Protein AF-A0A6B3ET83-F1 (afdb_monomer)

Structure (mmCIF, N/CA/C/O backbone):
data_AF-A0A6B3ET83-F1
#
_entry.id   AF-A0A6B3ET83-F1
#
loop_
_atom_site.group_PDB
_atom_site.id
_atom_site.type_symbol
_atom_site.label_atom_id
_atom_site.label_alt_id
_atom_site.label_comp_id
_atom_site.label_asym_id
_atom_site.label_entity_id
_atom_site.label_seq_id
_atom_site.pdbx_PDB_ins_code
_atom_site.Cartn_x
_atom_site.Cartn_y
_atom_site.Cartn_z
_atom_site.occupancy
_atom_site.B_iso_or_equiv
_atom_site.auth_seq_id
_atom_site.auth_comp_id
_atom_site.auth_asym_id
_atom_site.auth_atom_id
_atom_site.pdbx_PDB_model_num
ATOM 1 N N . GLY A 1 1 ? -5.467 -4.049 14.410 1.00 73.31 1 GLY A N 1
ATOM 2 C CA . GLY A 1 1 ? -6.545 -3.053 14.457 1.00 73.31 1 GLY A CA 1
ATOM 3 C C . GLY A 1 1 ? -7.529 -3.523 15.484 1.00 73.31 1 GLY A C 1
ATOM 4 O O . GLY A 1 1 ? -7.095 -3.771 16.587 1.00 73.31 1 GLY A O 1
ATOM 5 N N . VAL A 1 2 ? -8.753 -3.861 15.091 1.00 81.19 2 VAL A N 1
ATOM 6 C CA . VAL A 1 2 ? -9.877 -4.158 16.006 1.00 81.19 2 VAL A CA 1
ATOM 7 C C . VAL A 1 2 ? -9.558 -5.012 17.247 1.00 81.19 2 VAL A C 1
ATOM 9 O O . VAL A 1 2 ? -10.022 -4.702 18.339 1.00 81.19 2 VAL A O 1
ATOM 12 N N . LEU A 1 3 ? -8.796 -6.105 17.109 1.00 77.94 3 LEU A N 1
ATOM 13 C CA . LEU A 1 3 ? -8.418 -6.933 18.265 1.00 77.94 3 LEU A CA 1
ATOM 14 C C . LEU A 1 3 ? -7.468 -6.208 19.230 1.00 77.94 3 LEU A C 1
ATOM 16 O O . LEU A 1 3 ? -7.604 -6.358 20.435 1.00 77.94 3 LEU A O 1
ATOM 20 N N . ASP A 1 4 ? -6.534 -5.426 18.702 1.00 78.75 4 ASP A N 1
ATOM 21 C CA . ASP A 1 4 ? -5.622 -4.585 19.480 1.00 78.75 4 ASP A CA 1
ATOM 22 C C . ASP A 1 4 ? -6.392 -3.490 20.226 1.00 78.75 4 ASP A C 1
ATOM 24 O O . ASP A 1 4 ? -6.250 -3.362 21.436 1.00 78.75 4 ASP A O 1
ATOM 28 N N . ASP A 1 5 ? -7.316 -2.814 19.538 1.00 78.44 5 ASP A N 1
ATOM 29 C CA . ASP A 1 5 ? -8.130 -1.734 20.117 1.00 78.44 5 ASP A CA 1
ATOM 30 C C . ASP A 1 5 ? -9.028 -2.226 21.266 1.00 78.44 5 ASP A C 1
ATOM 32 O O . ASP A 1 5 ? -9.391 -1.466 22.160 1.00 78.44 5 ASP A O 1
ATOM 36 N N . LYS A 1 6 ? -9.405 -3.512 21.249 1.00 80.69 6 LYS A N 1
ATOM 37 C CA . LYS A 1 6 ? -10.262 -4.124 22.272 1.00 80.69 6 LYS A CA 1
ATOM 38 C C . LYS A 1 6 ? -9.487 -4.737 23.440 1.00 80.69 6 LYS A C 1
ATOM 40 O O . LYS A 1 6 ? -10.036 -4.819 24.537 1.00 80.69 6 LYS A O 1
ATOM 45 N N . TYR A 1 7 ? -8.282 -5.249 23.193 1.00 79.69 7 TYR A N 1
ATOM 46 C CA . TYR A 1 7 ? -7.557 -6.092 24.148 1.00 79.69 7 TYR A CA 1
ATOM 47 C C . TYR A 1 7 ? -6.182 -5.546 24.558 1.00 79.69 7 TYR A C 1
ATOM 49 O O . TYR A 1 7 ? -5.501 -6.250 25.295 1.00 79.69 7 TYR A O 1
ATOM 57 N N . GLU A 1 8 ? -5.791 -4.344 24.109 1.00 78.94 8 GLU A N 1
ATOM 58 C CA . GLU A 1 8 ? -4.488 -3.705 24.382 1.00 78.94 8 GLU A CA 1
ATOM 59 C C . GLU A 1 8 ? -3.331 -4.707 24.271 1.00 78.94 8 GLU A C 1
ATOM 61 O O . GLU A 1 8 ? -2.702 -5.111 25.250 1.00 78.94 8 GLU A O 1
ATOM 66 N N . ILE A 1 9 ? -3.103 -5.186 23.049 1.00 84.75 9 ILE A N 1
ATOM 67 C CA . ILE A 1 9 ? -2.204 -6.308 22.801 1.00 84.75 9 ILE A CA 1
ATOM 68 C C . ILE A 1 9 ? -0.746 -5.844 22.914 1.00 84.75 9 ILE A C 1
ATOM 70 O O . ILE A 1 9 ? -0.363 -4.788 22.410 1.00 84.75 9 ILE A O 1
ATOM 74 N N . ASP A 1 10 ? 0.107 -6.683 23.509 1.00 87.56 10 ASP A N 1
ATOM 75 C CA . ASP A 1 10 ? 1.545 -6.425 23.591 1.00 87.56 10 ASP A CA 1
ATOM 76 C C . ASP A 1 10 ? 2.165 -6.114 22.219 1.00 87.56 10 ASP A C 1
ATOM 78 O O . ASP A 1 10 ? 1.911 -6.789 21.214 1.00 87.56 10 ASP A O 1
ATOM 82 N N . ALA A 1 11 ? 3.076 -5.137 22.191 1.00 83.00 11 ALA A N 1
ATOM 83 C CA . ALA A 1 11 ? 3.691 -4.638 20.960 1.00 83.00 11 ALA A CA 1
ATOM 84 C C . ALA A 1 11 ? 4.356 -5.742 20.112 1.00 83.00 11 ALA A C 1
ATOM 86 O O . ALA A 1 11 ? 4.286 -5.714 18.882 1.00 83.00 11 ALA A O 1
ATOM 87 N N . LEU A 1 12 ? 4.962 -6.748 20.756 1.00 87.38 12 LEU A N 1
ATOM 88 C CA . LEU A 1 12 ? 5.572 -7.891 20.067 1.00 87.38 12 LEU A CA 1
ATOM 89 C C . LEU A 1 12 ? 4.530 -8.787 19.384 1.00 87.38 12 LEU A C 1
ATOM 91 O O . LEU A 1 12 ? 4.769 -9.280 18.281 1.00 87.38 12 LEU A O 1
ATOM 95 N N . VAL A 1 13 ? 3.363 -8.971 20.002 1.00 88.62 13 VAL A N 1
ATOM 96 C CA . VAL A 1 13 ? 2.264 -9.767 19.438 1.00 88.62 13 VAL A CA 1
ATOM 97 C C . VAL A 1 13 ? 1.605 -9.009 18.282 1.00 88.62 13 VAL A C 1
ATOM 99 O O . VAL A 1 13 ? 1.341 -9.602 17.234 1.00 88.62 13 VAL A O 1
ATOM 102 N N . LYS A 1 14 ? 1.433 -7.686 18.412 1.00 88.06 14 LYS A N 1
ATOM 103 C CA . LYS A 1 14 ? 0.968 -6.810 17.325 1.00 88.06 14 LYS A CA 1
ATOM 104 C C . LYS A 1 14 ? 1.895 -6.887 16.110 1.00 88.06 14 LYS A C 1
ATOM 106 O O . LYS A 1 14 ? 1.424 -7.099 14.991 1.00 88.06 14 LYS A O 1
ATOM 111 N N . LEU A 1 15 ? 3.206 -6.789 16.332 1.00 90.50 15 LEU A N 1
ATOM 112 C CA . LEU A 1 15 ? 4.209 -6.896 15.273 1.00 90.50 15 LEU A CA 1
ATOM 113 C C . LEU A 1 15 ? 4.223 -8.294 14.632 1.00 90.50 15 LEU A C 1
ATOM 115 O O . LEU A 1 15 ? 4.293 -8.404 13.410 1.00 90.50 15 LEU A O 1
ATOM 119 N N . GLY A 1 16 ? 4.071 -9.358 15.427 1.00 92.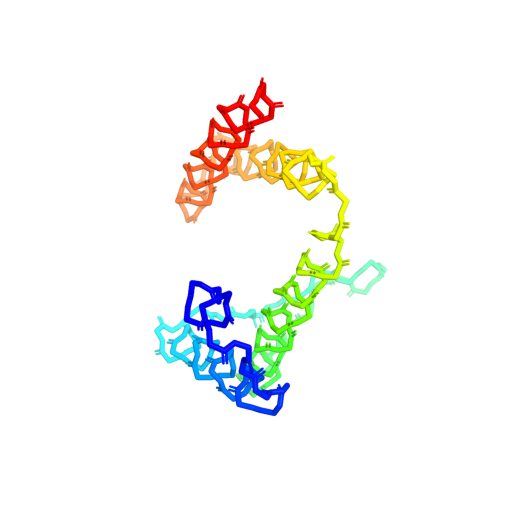94 16 GLY A N 1
ATOM 120 C CA . GLY A 1 16 ? 3.918 -10.727 14.925 1.00 92.94 16 GLY A CA 1
ATOM 121 C C . GLY A 1 16 ? 2.701 -10.893 14.008 1.00 92.94 16 GLY A C 1
ATOM 122 O O . GLY A 1 16 ? 2.814 -11.468 12.926 1.00 92.94 16 GLY A O 1
ATOM 123 N N . GLY A 1 17 ? 1.550 -10.329 14.382 1.00 92.75 17 GLY A N 1
ATOM 124 C CA . GLY A 1 17 ? 0.346 -10.348 13.546 1.00 92.75 17 GLY A CA 1
ATOM 125 C C . GLY A 1 17 ? 0.522 -9.592 12.226 1.00 92.75 17 GLY A C 1
ATOM 126 O O . GLY A 1 17 ? 0.134 -10.088 11.167 1.00 92.75 17 GLY A O 1
ATOM 127 N N . GLN A 1 18 ? 1.160 -8.420 12.265 1.00 94.88 18 GLN A N 1
ATOM 128 C CA . GLN A 1 18 ? 1.470 -7.649 11.058 1.00 94.88 18 GLN A CA 1
ATOM 129 C C . GLN A 1 18 ? 2.465 -8.389 10.146 1.00 94.88 18 GLN A C 1
ATOM 131 O O . GLN A 1 18 ? 2.287 -8.397 8.929 1.00 94.88 18 GLN A O 1
ATOM 136 N N . LEU A 1 19 ? 3.473 -9.056 10.722 1.00 95.94 19 LEU A N 1
ATOM 137 C CA . LEU A 1 19 ? 4.426 -9.894 9.988 1.00 95.94 19 LEU A CA 1
ATOM 138 C C . LEU A 1 19 ? 3.728 -11.045 9.262 1.00 95.94 19 LEU A C 1
ATOM 140 O O . LEU A 1 19 ? 4.027 -11.300 8.098 1.00 95.94 19 LEU A O 1
ATOM 144 N N . ILE A 1 20 ? 2.782 -11.717 9.922 1.00 95.69 20 ILE A N 1
ATOM 145 C CA . ILE A 1 20 ? 1.994 -12.790 9.303 1.00 95.69 20 ILE A CA 1
ATOM 146 C C . ILE A 1 20 ? 1.166 -12.234 8.141 1.00 95.69 20 ILE A C 1
ATOM 148 O O . ILE A 1 20 ? 1.194 -12.804 7.052 1.00 95.69 20 ILE A O 1
ATOM 152 N N . ALA A 1 21 ? 0.476 -11.106 8.336 1.00 94.69 21 ALA A N 1
ATOM 153 C CA . ALA A 1 21 ? -0.313 -10.475 7.279 1.00 94.69 21 ALA A CA 1
ATOM 154 C C . ALA A 1 21 ? 0.550 -10.105 6.058 1.00 94.69 21 ALA A C 1
ATOM 156 O O . ALA A 1 21 ? 0.204 -10.450 4.928 1.00 94.69 21 ALA A O 1
ATOM 157 N N . ALA A 1 22 ? 1.711 -9.484 6.284 1.00 95.81 22 ALA A N 1
ATOM 158 C CA . ALA A 1 22 ? 2.658 -9.150 5.224 1.00 95.81 22 ALA A CA 1
ATOM 159 C C . ALA A 1 22 ? 3.241 -10.402 4.541 1.00 95.81 22 ALA A C 1
ATOM 161 O O . ALA A 1 22 ? 3.400 -10.436 3.321 1.00 95.81 22 ALA A O 1
ATOM 162 N N . GLY A 1 23 ? 3.515 -11.461 5.306 1.00 95.75 23 GLY A N 1
ATOM 163 C CA . GLY A 1 23 ? 3.971 -12.744 4.774 1.00 95.75 23 GLY A CA 1
ATOM 164 C C . GLY A 1 23 ? 2.944 -13.392 3.843 1.00 95.75 23 GLY A C 1
ATOM 165 O O . GLY A 1 23 ? 3.308 -13.870 2.770 1.00 95.75 23 GLY A O 1
ATOM 166 N N . VAL A 1 24 ? 1.655 -13.351 4.198 1.00 96.69 24 VAL A N 1
ATOM 167 C CA . VAL A 1 24 ? 0.570 -13.851 3.335 1.00 96.69 24 VAL A CA 1
ATOM 168 C C . VAL A 1 24 ? 0.524 -13.088 2.010 1.00 96.69 24 VAL A C 1
ATOM 170 O O . VAL A 1 24 ? 0.390 -13.719 0.964 1.00 96.69 24 VAL A O 1
ATOM 173 N N . MET A 1 25 ? 0.697 -11.762 2.028 1.00 94.94 25 MET A N 1
ATOM 174 C CA . MET A 1 25 ? 0.768 -10.959 0.800 1.00 94.94 25 MET A CA 1
ATOM 175 C C . MET A 1 25 ? 1.899 -11.436 -0.120 1.00 94.94 25 MET A C 1
ATOM 177 O O . MET A 1 25 ? 1.673 -11.678 -1.305 1.00 94.94 25 MET A O 1
ATOM 181 N N . VAL A 1 26 ? 3.095 -11.643 0.437 1.00 96.38 26 VAL A N 1
ATOM 182 C CA . VAL A 1 26 ? 4.257 -12.128 -0.320 1.00 96.38 26 VAL A CA 1
ATOM 183 C C . VAL A 1 26 ? 4.018 -13.526 -0.894 1.00 96.38 26 VAL A C 1
ATOM 185 O O . VAL A 1 26 ? 4.345 -13.773 -2.053 1.00 96.38 26 VAL A O 1
ATOM 188 N N . VAL A 1 27 ? 3.406 -14.436 -0.128 1.00 95.81 27 VAL A N 1
ATOM 189 C CA . VAL A 1 27 ? 3.060 -15.790 -0.604 1.00 95.81 27 VAL A CA 1
ATOM 190 C C . VAL A 1 27 ? 2.048 -15.747 -1.753 1.00 95.81 27 VAL A C 1
ATOM 192 O O . VAL A 1 27 ? 2.122 -16.569 -2.662 1.00 95.81 27 VAL A O 1
ATOM 195 N N . GLN A 1 28 ? 1.141 -14.767 -1.760 1.00 95.44 28 GLN A N 1
ATOM 196 C CA . GLN A 1 28 ? 0.212 -14.527 -2.871 1.00 95.44 28 GLN A CA 1
ATOM 197 C C . GLN A 1 28 ? 0.869 -13.844 -4.085 1.00 95.44 28 GLN A C 1
ATOM 199 O O . GLN A 1 28 ? 0.198 -13.587 -5.081 1.00 95.44 28 GLN A O 1
ATOM 204 N N . GLY A 1 29 ? 2.172 -13.558 -4.028 1.00 92.81 29 GLY A N 1
ATOM 205 C CA . GLY A 1 29 ? 2.923 -12.942 -5.120 1.00 92.81 29 GLY A CA 1
ATOM 206 C C . GLY A 1 29 ? 2.887 -11.414 -5.129 1.00 92.81 29 GLY A C 1
ATOM 207 O O . GLY A 1 29 ? 3.404 -10.808 -6.067 1.00 92.81 29 GLY A O 1
ATOM 208 N N . LEU A 1 30 ? 2.327 -10.770 -4.098 1.00 93.38 30 LEU A N 1
ATOM 209 C CA . LEU A 1 30 ? 2.422 -9.320 -3.929 1.00 93.38 30 LEU A CA 1
ATOM 210 C C . LEU A 1 30 ? 3.818 -8.991 -3.401 1.00 93.38 30 LEU A C 1
ATOM 212 O O . LEU A 1 30 ? 4.070 -9.067 -2.200 1.00 93.38 30 LEU A O 1
ATOM 216 N N . THR A 1 31 ? 4.736 -8.672 -4.311 1.00 96.19 31 THR A N 1
ATOM 217 C CA . THR A 1 31 ? 6.131 -8.366 -3.984 1.00 96.19 31 THR A CA 1
ATOM 218 C C . THR A 1 31 ? 6.685 -7.261 -4.882 1.00 96.19 31 THR A C 1
ATOM 220 O O . THR A 1 31 ? 6.270 -7.103 -6.032 1.00 96.19 31 THR A O 1
ATOM 223 N N . ILE A 1 32 ? 7.628 -6.480 -4.360 1.00 94.44 32 ILE A N 1
ATOM 224 C CA . ILE A 1 32 ? 8.334 -5.448 -5.120 1.00 94.44 32 ILE A CA 1
ATOM 225 C C . ILE A 1 32 ? 9.381 -6.126 -6.006 1.00 94.44 32 ILE A C 1
ATOM 227 O O . ILE A 1 32 ? 10.342 -6.716 -5.517 1.00 94.44 32 ILE A O 1
ATOM 231 N N . LEU A 1 33 ? 9.207 -6.021 -7.322 1.00 94.50 33 LEU A N 1
ATOM 232 C CA . LEU A 1 33 ? 10.084 -6.669 -8.305 1.00 94.50 33 LEU A CA 1
ATOM 233 C C . LEU A 1 33 ? 11.268 -5.790 -8.724 1.00 94.50 33 LEU A C 1
ATOM 235 O O . LEU A 1 33 ? 12.338 -6.290 -9.068 1.00 94.50 33 LEU A O 1
ATOM 239 N N . TRP A 1 34 ? 11.074 -4.477 -8.722 1.00 94.25 34 TRP A N 1
ATOM 240 C CA . TRP A 1 34 ? 12.066 -3.507 -9.161 1.00 94.25 34 TRP A CA 1
ATOM 241 C C . TRP A 1 34 ? 11.838 -2.166 -8.471 1.00 94.25 34 TRP A C 1
ATOM 243 O O . TRP A 1 34 ? 10.730 -1.866 -8.023 1.00 94.25 34 TRP A O 1
ATOM 253 N N . LEU A 1 35 ? 12.893 -1.357 -8.395 1.00 93.06 35 LEU A N 1
ATOM 254 C CA . LEU A 1 35 ? 12.840 0.003 -7.870 1.00 93.06 35 LEU A CA 1
ATOM 255 C C . LEU A 1 35 ? 13.410 0.990 -8.891 1.00 93.06 35 LEU A C 1
ATOM 257 O O . LEU A 1 35 ? 14.516 0.771 -9.393 1.00 93.06 35 LEU A O 1
ATOM 261 N N . PRO A 1 36 ? 12.696 2.088 -9.190 1.00 91.44 3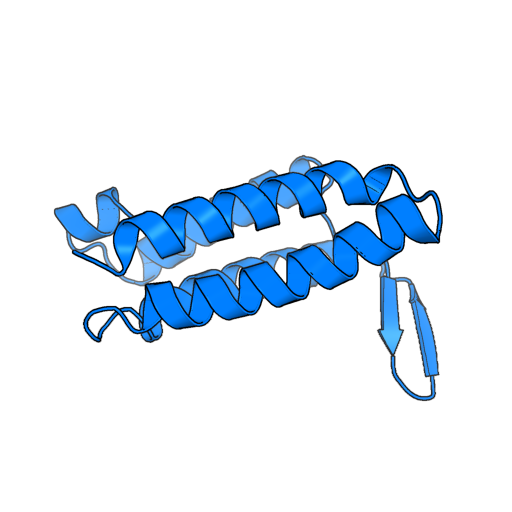6 PRO A N 1
ATOM 262 C CA . PRO A 1 36 ? 13.263 3.191 -9.944 1.00 91.44 36 PRO A CA 1
ATOM 263 C C . PRO A 1 36 ? 14.138 4.026 -9.004 1.00 91.44 36 PRO A C 1
ATOM 265 O O . PRO A 1 36 ? 13.635 4.691 -8.099 1.00 91.44 36 PRO A O 1
ATOM 268 N N . ILE A 1 37 ? 15.452 3.992 -9.207 1.00 93.69 37 ILE A N 1
ATOM 269 C CA . ILE A 1 37 ? 16.410 4.795 -8.451 1.00 93.69 37 ILE A CA 1
ATOM 270 C C . ILE A 1 37 ? 16.745 6.057 -9.258 1.00 93.69 37 ILE A C 1
ATOM 272 O O . ILE A 1 37 ? 17.228 5.954 -10.392 1.00 93.69 37 ILE A O 1
ATOM 276 N N . PRO A 1 38 ? 16.505 7.263 -8.708 1.00 90.81 38 PRO A N 1
ATOM 277 C CA . PRO A 1 38 ? 16.899 8.505 -9.363 1.00 90.81 38 PRO A CA 1
ATOM 278 C C . PRO A 1 38 ? 18.401 8.510 -9.674 1.00 90.81 38 PRO A C 1
ATOM 280 O O . PRO A 1 38 ? 19.215 8.265 -8.791 1.00 90.81 38 PRO A O 1
ATOM 283 N N . GLY A 1 39 ? 18.768 8.780 -10.928 1.00 92.06 39 GLY A N 1
ATOM 284 C CA . GLY A 1 39 ? 20.164 8.814 -11.388 1.00 92.06 39 GLY A CA 1
ATOM 285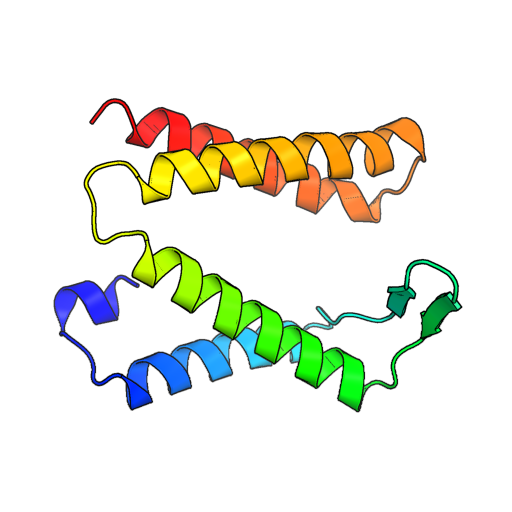 C C . GLY A 1 39 ? 20.737 7.468 -11.850 1.00 92.06 39 GLY A C 1
ATOM 286 O O . GLY A 1 39 ? 21.537 7.461 -12.776 1.00 92.06 39 GLY A O 1
ATOM 287 N N . GLU A 1 40 ? 20.275 6.347 -11.293 1.00 90.38 40 GLU A N 1
ATOM 288 C CA . GLU A 1 40 ? 20.801 4.996 -11.589 1.00 90.38 40 GLU A CA 1
ATOM 289 C C . GLU A 1 40 ? 19.858 4.153 -12.473 1.00 90.38 40 GLU A C 1
ATOM 291 O O . GLU A 1 40 ? 20.235 3.103 -12.990 1.00 90.38 40 GLU A O 1
ATOM 296 N N . GLY A 1 41 ? 18.615 4.601 -12.675 1.00 91.75 41 GLY A N 1
ATOM 297 C CA . GLY A 1 41 ? 17.623 3.898 -13.488 1.00 91.75 41 GLY A CA 1
ATOM 298 C C . GLY A 1 41 ? 16.858 2.824 -12.710 1.00 91.75 41 GLY A C 1
ATOM 299 O O . GLY A 1 41 ? 16.657 2.929 -11.503 1.00 91.75 41 GLY A O 1
ATOM 300 N N . THR A 1 42 ? 16.344 1.809 -13.408 1.00 93.75 42 THR A N 1
ATOM 301 C CA . THR A 1 42 ? 15.533 0.750 -12.781 1.00 93.75 42 THR A CA 1
ATOM 302 C C . THR A 1 42 ? 16.414 -0.405 -12.323 1.00 93.75 42 THR A C 1
ATOM 304 O O . THR A 1 42 ? 17.048 -1.061 -13.147 1.00 93.75 42 THR A O 1
ATOM 307 N N . ILE A 1 43 ? 16.410 -0.687 -11.021 1.00 94.88 43 ILE A N 1
ATOM 308 C CA . ILE A 1 43 ? 17.140 -1.809 -10.428 1.00 94.88 43 ILE A CA 1
ATOM 309 C C . ILE A 1 43 ? 16.173 -2.969 -10.203 1.00 94.88 43 ILE A C 1
ATOM 311 O O . ILE A 1 43 ? 15.157 -2.812 -9.522 1.00 94.88 43 ILE A O 1
ATOM 315 N N . LEU A 1 44 ? 16.495 -4.141 -10.756 1.00 95.94 44 LEU A N 1
ATOM 316 C CA . LEU A 1 44 ? 15.761 -5.376 -10.486 1.00 95.94 44 LEU A CA 1
ATOM 317 C C . LEU A 1 44 ? 16.182 -5.953 -9.135 1.00 95.94 44 LEU A C 1
ATOM 319 O O . LEU A 1 44 ? 17.366 -5.998 -8.802 1.00 95.94 44 LEU A O 1
ATOM 323 N N . LEU A 1 45 ? 15.204 -6.428 -8.373 1.00 95.12 45 LEU A N 1
ATOM 324 C CA . LEU A 1 45 ? 15.425 -7.037 -7.070 1.00 95.12 45 LEU A CA 1
ATOM 325 C C . LEU A 1 45 ? 15.449 -8.558 -7.207 1.00 95.12 45 LEU A C 1
ATOM 327 O O . LEU A 1 45 ? 14.656 -9.148 -7.941 1.00 95.12 45 LEU A O 1
ATOM 331 N N . SER A 1 46 ? 16.337 -9.217 -6.461 1.00 95.81 46 SER A N 1
ATOM 332 C CA . SER A 1 46 ? 16.206 -10.662 -6.259 1.00 95.81 46 SER A CA 1
ATOM 333 C C . SER A 1 46 ? 14.931 -10.966 -5.468 1.00 95.81 46 SER A C 1
ATOM 335 O O . SER A 1 46 ? 14.466 -10.136 -4.686 1.00 95.81 46 SER A O 1
ATOM 337 N N . ALA A 1 47 ? 14.391 -12.179 -5.611 1.00 93.94 47 ALA A N 1
ATOM 338 C CA . ALA A 1 47 ? 13.174 -12.590 -4.906 1.00 93.94 47 ALA A CA 1
ATOM 339 C C . ALA A 1 47 ? 13.264 -12.369 -3.384 1.00 93.94 47 ALA A C 1
ATOM 341 O O . ALA A 1 47 ? 12.321 -11.884 -2.767 1.00 93.94 47 ALA A O 1
ATOM 342 N N . TRP A 1 48 ? 14.422 -12.655 -2.779 1.00 95.62 48 TRP A N 1
ATOM 343 C CA . TRP A 1 48 ? 14.651 -12.397 -1.356 1.00 95.62 48 TRP A CA 1
ATOM 344 C C . TRP A 1 48 ? 14.581 -10.904 -1.009 1.00 95.62 48 TRP A C 1
ATOM 346 O O . TRP A 1 48 ? 13.907 -10.527 -0.052 1.00 95.62 48 TRP A O 1
ATOM 356 N N . GLN A 1 49 ? 15.237 -10.047 -1.798 1.00 96.62 49 GLN A N 1
ATOM 357 C CA . GLN A 1 49 ? 15.230 -8.600 -1.573 1.00 96.62 49 GLN A CA 1
ATOM 358 C C . GLN A 1 49 ? 13.831 -8.008 -1.748 1.00 96.62 49 GLN A C 1
ATOM 360 O O . GLN A 1 49 ? 13.395 -7.242 -0.893 1.00 96.62 49 GLN A O 1
ATOM 365 N N . GLY A 1 50 ? 13.118 -8.385 -2.813 1.00 96.81 50 GLY A N 1
ATOM 366 C CA . GLY A 1 50 ? 11.750 -7.933 -3.067 1.00 96.81 50 GLY A CA 1
ATOM 367 C C . GLY A 1 50 ? 10.793 -8.322 -1.943 1.00 96.81 50 GLY A C 1
ATOM 368 O O . GLY A 1 50 ? 10.063 -7.477 -1.423 1.00 96.81 50 GLY A O 1
ATOM 369 N N . ASN A 1 51 ? 10.868 -9.576 -1.487 1.00 96.88 51 ASN A N 1
ATOM 370 C CA . ASN A 1 51 ? 10.040 -10.076 -0.392 1.00 96.88 51 ASN A CA 1
ATOM 371 C C . ASN A 1 51 ? 10.324 -9.332 0.916 1.00 96.88 51 ASN A C 1
ATOM 373 O O . ASN A 1 51 ? 9.394 -8.859 1.569 1.00 96.88 51 ASN A O 1
ATOM 377 N N . LEU A 1 52 ? 11.602 -9.180 1.278 1.00 96.12 52 LEU A N 1
ATOM 378 C CA . LEU A 1 52 ? 12.000 -8.474 2.495 1.00 96.12 52 LEU A CA 1
ATOM 379 C C . LEU A 1 52 ? 11.564 -7.004 2.457 1.00 96.12 52 LEU A C 1
ATOM 381 O O . LEU A 1 52 ? 10.995 -6.512 3.429 1.00 96.12 52 LEU A O 1
ATOM 385 N N . LEU A 1 53 ? 11.792 -6.319 1.334 1.00 96.94 53 LEU A N 1
ATOM 386 C CA . LEU A 1 53 ? 11.390 -4.925 1.151 1.00 96.94 53 LEU A CA 1
ATOM 387 C C . LEU A 1 53 ? 9.874 -4.758 1.232 1.00 96.94 53 LEU A C 1
ATOM 389 O O . LEU A 1 53 ? 9.406 -3.807 1.849 1.00 96.94 53 LEU A O 1
ATOM 393 N N . THR A 1 54 ? 9.109 -5.690 0.667 1.00 96.56 54 THR A N 1
ATOM 394 C CA . THR A 1 54 ? 7.644 -5.656 0.735 1.00 96.56 54 THR A CA 1
ATOM 395 C C . THR A 1 54 ? 7.157 -5.801 2.170 1.00 96.56 54 THR A C 1
ATOM 397 O O . THR A 1 54 ? 6.358 -4.988 2.631 1.00 96.56 54 THR A O 1
ATOM 400 N N . VAL A 1 55 ? 7.673 -6.793 2.904 1.00 97.31 55 VAL A N 1
ATOM 401 C CA . VAL A 1 55 ? 7.311 -6.995 4.314 1.00 97.31 55 VAL A CA 1
ATOM 402 C C . VAL A 1 55 ? 7.683 -5.772 5.146 1.00 97.31 55 VAL A C 1
ATOM 404 O O . VAL A 1 55 ? 6.854 -5.272 5.903 1.00 97.31 55 VAL A O 1
ATOM 407 N N . ALA A 1 56 ? 8.898 -5.250 4.969 1.00 97.12 56 ALA A N 1
ATOM 408 C CA . ALA A 1 56 ? 9.353 -4.057 5.668 1.00 97.12 56 ALA A CA 1
ATOM 409 C C . ALA A 1 56 ? 8.459 -2.846 5.365 1.00 97.12 56 ALA A C 1
ATOM 411 O O . ALA A 1 56 ? 8.048 -2.149 6.289 1.00 97.12 56 ALA A O 1
ATOM 412 N N . LEU A 1 57 ? 8.101 -2.624 4.098 1.00 96.31 57 LEU A N 1
ATOM 413 C CA . LEU A 1 57 ? 7.239 -1.517 3.692 1.00 96.31 57 LEU A CA 1
ATOM 414 C C . LEU A 1 57 ? 5.843 -1.624 4.319 1.00 96.31 57 LEU A C 1
ATOM 416 O O . LEU A 1 57 ? 5.329 -0.631 4.836 1.00 96.31 57 LEU A O 1
ATOM 420 N N . VAL A 1 58 ? 5.241 -2.816 4.330 1.00 96.25 58 VAL A N 1
ATOM 421 C CA . VAL A 1 58 ? 3.933 -3.050 4.966 1.00 96.25 58 VAL A CA 1
ATOM 422 C C . VAL A 1 58 ? 4.007 -2.784 6.47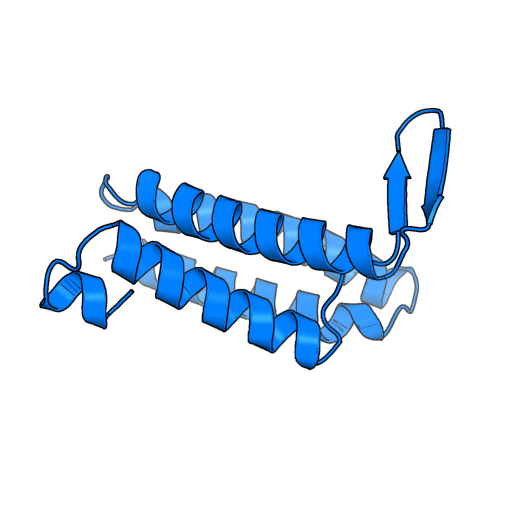1 1.00 96.25 58 VAL A C 1
ATOM 424 O O . VAL A 1 58 ? 3.179 -2.052 7.006 1.00 96.25 58 VAL A O 1
ATOM 427 N N . LEU A 1 59 ? 5.022 -3.310 7.160 1.00 95.81 59 LEU A N 1
ATOM 428 C CA . LEU A 1 59 ? 5.194 -3.073 8.596 1.00 95.81 59 LEU A CA 1
ATOM 429 C C . LEU A 1 59 ? 5.382 -1.591 8.918 1.00 95.81 59 LEU A C 1
ATOM 431 O O . LEU A 1 59 ? 4.739 -1.070 9.829 1.00 95.81 59 LEU A O 1
ATOM 435 N N . VAL A 1 60 ? 6.260 -0.911 8.181 1.00 95.69 60 VAL A N 1
ATOM 436 C CA . VAL A 1 60 ? 6.544 0.511 8.396 1.00 95.69 60 VAL A CA 1
ATOM 437 C C . VAL A 1 60 ? 5.291 1.343 8.159 1.00 95.69 60 VAL A C 1
ATOM 439 O O . VAL A 1 60 ? 4.961 2.173 8.997 1.00 95.69 60 VAL A O 1
ATOM 442 N N . THR A 1 61 ? 4.561 1.104 7.070 1.00 93.81 61 THR A N 1
ATOM 443 C CA . THR A 1 61 ? 3.357 1.885 6.742 1.00 93.81 61 THR A CA 1
ATOM 444 C C . THR A 1 61 ? 2.235 1.674 7.754 1.00 93.81 61 THR A C 1
ATOM 446 O O . THR A 1 61 ? 1.660 2.653 8.223 1.00 93.81 61 THR A O 1
ATOM 449 N N . VAL A 1 62 ? 1.969 0.429 8.163 1.00 93.00 62 VAL A N 1
ATOM 450 C CA . VAL A 1 62 ? 0.946 0.132 9.178 1.00 93.00 62 VAL A CA 1
ATOM 451 C C . VAL A 1 62 ? 1.284 0.797 10.512 1.00 93.00 62 VAL A C 1
ATOM 453 O O . VAL A 1 62 ? 0.418 1.414 11.129 1.00 93.00 62 VAL A O 1
ATOM 456 N N . ASN A 1 63 ? 2.535 0.710 10.969 1.00 91.31 63 ASN A N 1
ATOM 457 C CA . ASN A 1 63 ? 2.929 1.338 12.232 1.00 91.31 63 ASN A CA 1
ATOM 458 C C . ASN A 1 63 ? 2.992 2.867 12.135 1.00 91.31 63 ASN A C 1
ATOM 460 O O . ASN A 1 63 ? 2.613 3.534 13.092 1.00 91.31 63 ASN A O 1
ATOM 464 N N . ALA A 1 64 ? 3.402 3.421 10.992 1.00 90.88 64 ALA A N 1
ATOM 465 C CA . ALA A 1 64 ? 3.409 4.862 10.763 1.00 90.88 64 ALA A CA 1
ATOM 466 C C . ALA A 1 64 ? 1.996 5.454 10.833 1.00 90.88 64 ALA A C 1
ATOM 468 O O . ALA A 1 64 ? 1.802 6.453 11.517 1.00 90.88 64 ALA A O 1
ATOM 469 N N . VAL A 1 65 ? 1.004 4.828 10.187 1.00 90.12 65 VAL A N 1
ATOM 470 C CA . VAL A 1 65 ? -0.392 5.294 10.261 1.00 90.12 65 VAL A CA 1
ATOM 471 C C . VAL A 1 65 ? -0.919 5.192 11.693 1.00 90.12 65 VAL A C 1
ATOM 473 O O . VAL A 1 65 ? -1.422 6.184 12.209 1.00 90.12 65 VAL A O 1
ATOM 476 N N . ASN A 1 66 ? -0.714 4.056 12.372 1.00 87.31 66 ASN A N 1
ATOM 477 C CA . ASN A 1 66 ? -1.131 3.889 13.772 1.00 87.31 66 ASN A CA 1
ATOM 478 C C . ASN A 1 66 ? -0.488 4.920 14.718 1.00 87.31 66 ASN A C 1
ATOM 480 O O . ASN A 1 66 ? -1.092 5.293 15.715 1.00 87.31 66 ASN A O 1
ATOM 484 N N . PHE A 1 67 ? 0.744 5.362 14.440 1.00 85.69 67 PHE A N 1
ATOM 485 C CA . PHE A 1 67 ? 1.429 6.365 15.259 1.00 85.69 67 PHE A CA 1
ATOM 486 C C . PHE A 1 67 ? 0.833 7.768 15.084 1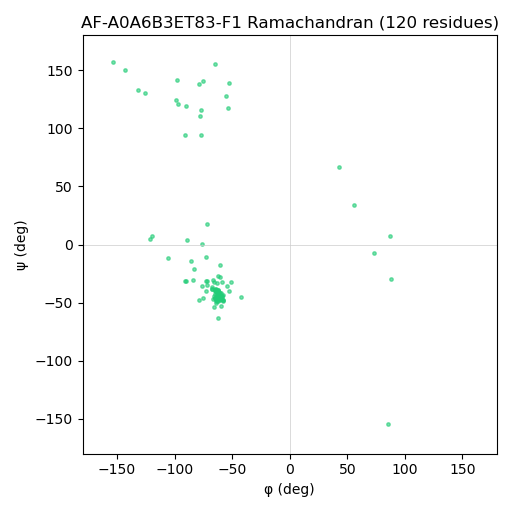.00 85.69 67 PHE A C 1
ATOM 488 O O . PHE A 1 67 ? 0.841 8.562 16.021 1.00 85.69 67 PHE A O 1
ATOM 495 N N . VAL A 1 68 ? 0.314 8.079 13.892 1.00 84.62 68 VAL A N 1
ATOM 496 C CA . VAL A 1 68 ? -0.324 9.374 13.611 1.00 84.62 68 VAL A CA 1
ATOM 497 C C . VAL A 1 68 ? -1.791 9.406 14.065 1.00 84.62 68 VAL A C 1
ATOM 499 O O . VAL A 1 68 ? -2.319 10.482 14.335 1.00 84.62 68 VAL A O 1
ATOM 502 N N . ASP A 1 69 ? -2.426 8.245 14.235 1.00 81.44 69 ASP A N 1
ATOM 503 C CA . ASP A 1 69 ? -3.825 8.071 14.669 1.00 81.44 69 ASP A CA 1
ATOM 504 C C . ASP A 1 69 ? -4.097 8.388 16.156 1.00 81.44 69 ASP A C 1
ATOM 506 O O . ASP A 1 69 ? -5.122 8.018 16.713 1.00 81.44 69 ASP A O 1
ATOM 510 N N . GLY A 1 70 ? -3.187 9.106 16.823 1.00 70.81 70 GLY A N 1
ATOM 511 C CA . GLY A 1 70 ? -3.355 9.579 18.203 1.00 70.81 70 GLY A CA 1
ATOM 512 C C . GLY A 1 70 ? -4.031 10.951 18.339 1.00 70.81 70 GLY A C 1
ATOM 513 O O . GLY A 1 70 ? -4.085 11.486 19.445 1.00 70.81 70 GLY A O 1
ATOM 514 N N . LEU A 1 71 ? -4.480 11.555 17.233 1.00 71.62 71 LEU A N 1
ATOM 515 C CA . LEU A 1 71 ? -5.100 12.885 17.181 1.00 71.62 71 LEU A CA 1
ATOM 516 C C . LEU A 1 71 ? -6.397 12.837 16.357 1.00 71.62 71 LEU A C 1
ATOM 518 O O . LEU A 1 71 ? -6.394 12.310 15.242 1.00 71.62 71 LEU A O 1
ATOM 522 N N . ASP A 1 72 ? -7.479 13.428 16.878 1.00 71.81 72 ASP A N 1
ATOM 523 C CA . ASP A 1 72 ? -8.819 13.389 16.271 1.00 71.81 72 ASP A CA 1
ATOM 524 C C . ASP A 1 72 ? -8.809 13.859 14.805 1.00 71.81 72 ASP A C 1
ATOM 526 O O . ASP A 1 72 ? -8.454 14.996 14.487 1.00 71.81 72 ASP A O 1
ATOM 530 N N . GLY A 1 73 ? -9.181 12.959 13.889 1.00 70.19 73 GLY A N 1
ATOM 531 C CA . GLY A 1 73 ? -9.322 13.239 12.455 1.00 70.19 73 GLY A CA 1
ATOM 532 C C . GLY A 1 73 ? -8.013 13.418 11.668 1.00 70.19 73 GLY A C 1
ATOM 533 O O . GLY A 1 73 ? -8.053 13.469 10.435 1.00 70.19 73 GLY A O 1
ATOM 534 N N . LEU A 1 74 ? -6.845 13.457 12.325 1.00 81.00 74 LEU A N 1
ATOM 535 C CA . LEU A 1 74 ? -5.554 13.660 11.653 1.00 81.00 74 LEU A CA 1
ATOM 536 C C . LEU A 1 74 ? -5.191 12.479 10.746 1.00 81.00 74 LEU A C 1
ATOM 538 O O . LEU A 1 74 ? -4.819 12.689 9.587 1.00 81.00 74 LEU A O 1
ATOM 542 N N . ALA A 1 75 ? -5.336 11.246 11.242 1.00 85.62 75 ALA A N 1
ATOM 543 C CA . ALA A 1 75 ? -5.056 10.044 10.461 1.00 85.62 75 ALA A CA 1
ATOM 544 C C . ALA A 1 75 ? -5.968 9.937 9.234 1.00 85.62 75 ALA A C 1
ATOM 546 O O . ALA A 1 75 ? -5.490 9.733 8.118 1.00 85.62 75 ALA A O 1
ATOM 547 N N . ALA A 1 76 ? -7.274 10.151 9.409 1.00 89.00 76 ALA A N 1
ATOM 548 C CA . ALA A 1 76 ? -8.226 10.110 8.303 1.00 89.00 76 ALA A CA 1
ATOM 549 C C . ALA A 1 76 ? -7.912 11.172 7.234 1.00 89.00 76 ALA A C 1
ATOM 551 O O . ALA A 1 76 ? -7.947 10.873 6.038 1.00 89.00 76 ALA A O 1
ATOM 552 N N . GLY A 1 77 ? -7.529 12.386 7.646 1.00 91.56 77 GLY A N 1
ATOM 553 C CA . GLY A 1 77 ? -7.125 13.458 6.738 1.00 91.56 77 GLY A CA 1
ATOM 554 C C . GLY A 1 77 ? -5.863 13.121 5.939 1.00 91.56 77 GLY A C 1
ATOM 555 O O . GLY A 1 77 ? -5.866 13.219 4.709 1.00 91.56 77 GLY A O 1
ATOM 556 N N . MET A 1 78 ? -4.793 12.668 6.606 1.00 93.12 78 MET A N 1
ATOM 557 C CA . MET A 1 78 ? -3.546 12.306 5.914 1.00 93.12 78 MET A CA 1
ATOM 558 C C . MET A 1 78 ? -3.734 11.118 4.965 1.00 93.12 78 MET A C 1
ATOM 560 O O . MET A 1 78 ? -3.200 11.132 3.854 1.00 93.12 78 MET A O 1
ATOM 564 N N . VAL A 1 79 ? -4.520 10.112 5.369 1.00 93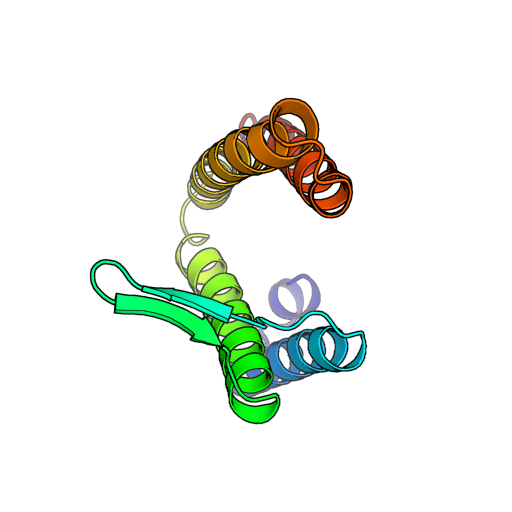.69 79 VAL A N 1
ATOM 565 C CA . VAL A 1 79 ? -4.794 8.931 4.546 1.00 93.69 79 VAL A CA 1
ATOM 566 C C . VAL A 1 79 ? -5.626 9.334 3.334 1.00 93.69 79 VAL A C 1
ATOM 568 O O . VAL A 1 79 ? -5.325 8.881 2.233 1.00 93.69 79 VAL A O 1
ATOM 571 N N . CYS A 1 80 ? -6.586 10.253 3.485 1.00 95.31 80 CYS A N 1
ATOM 572 C CA . CYS A 1 80 ? -7.350 10.794 2.362 1.00 95.31 80 CYS A CA 1
ATOM 573 C C . CYS A 1 80 ? -6.448 11.480 1.325 1.00 95.31 80 CYS A C 1
ATOM 575 O O . CYS A 1 80 ? -6.590 11.242 0.125 1.00 95.31 80 CYS A O 1
ATOM 577 N N . ILE A 1 81 ? -5.500 12.312 1.773 1.00 95.62 81 ILE A N 1
ATOM 578 C CA . ILE A 1 81 ? -4.559 13.011 0.883 1.00 95.62 81 ILE A CA 1
ATOM 579 C C . ILE A 1 81 ? -3.638 12.007 0.177 1.00 95.62 81 ILE A C 1
ATOM 581 O O . ILE A 1 81 ? -3.462 12.080 -1.041 1.00 95.62 81 ILE A O 1
ATOM 585 N N . ALA A 1 82 ? -3.084 11.041 0.914 1.00 95.44 82 ALA A N 1
ATOM 586 C CA . ALA A 1 82 ? -2.245 9.993 0.339 1.00 95.44 82 ALA A CA 1
ATOM 587 C C . ALA A 1 82 ? -3.021 9.148 -0.687 1.00 95.44 82 ALA A C 1
ATOM 589 O O . ALA A 1 82 ? -2.528 8.902 -1.789 1.00 95.44 82 ALA A O 1
ATOM 590 N N . ALA A 1 83 ? -4.257 8.758 -0.365 1.00 96.94 83 ALA A N 1
ATOM 591 C CA . ALA A 1 83 ? -5.130 8.006 -1.257 1.00 96.94 83 ALA A CA 1
ATOM 592 C C . ALA A 1 83 ? -5.470 8.800 -2.528 1.00 96.94 83 ALA A C 1
ATOM 594 O O . ALA A 1 83 ? -5.454 8.229 -3.614 1.00 96.94 83 ALA A O 1
ATOM 595 N N . ALA A 1 84 ? -5.691 10.115 -2.429 1.00 97.75 84 ALA A N 1
ATOM 596 C CA . ALA A 1 84 ? -5.886 10.983 -3.591 1.00 97.75 84 ALA A CA 1
ATOM 597 C C . ALA A 1 84 ? -4.647 11.030 -4.499 1.00 97.75 84 ALA A C 1
ATOM 599 O O . ALA A 1 84 ? -4.773 10.914 -5.719 1.00 97.75 84 ALA A O 1
ATOM 600 N N . ALA A 1 85 ? -3.444 11.128 -3.926 1.00 97.31 85 ALA A N 1
ATOM 601 C CA . ALA A 1 85 ? -2.203 11.076 -4.698 1.00 97.31 85 ALA A CA 1
ATOM 602 C C . ALA A 1 85 ? -2.026 9.720 -5.410 1.00 97.31 85 ALA A C 1
ATOM 604 O O . ALA A 1 85 ? -1.735 9.684 -6.609 1.00 97.31 85 ALA A O 1
ATOM 605 N N . PHE A 1 86 ? -2.271 8.607 -4.708 1.00 96.31 86 PHE A N 1
ATOM 606 C CA . PHE A 1 86 ? -2.228 7.266 -5.300 1.00 96.31 86 PHE A CA 1
ATOM 607 C C . PHE A 1 86 ? -3.297 7.056 -6.371 1.00 96.31 86 PHE A C 1
ATOM 609 O O . PHE A 1 86 ? -3.010 6.447 -7.404 1.00 96.31 86 PHE A O 1
ATOM 616 N N . PHE A 1 87 ? -4.503 7.589 -6.172 1.00 97.75 87 PHE A N 1
ATOM 617 C CA . PHE A 1 87 ? -5.567 7.554 -7.167 1.00 97.75 87 PHE A CA 1
ATOM 618 C C . PHE A 1 87 ? -5.130 8.263 -8.447 1.00 97.75 87 PHE A C 1
ATOM 620 O O . PHE A 1 87 ? -5.165 7.661 -9.514 1.00 97.75 87 PHE A O 1
ATOM 627 N N . LEU A 1 88 ? -4.649 9.507 -8.346 1.00 97.38 88 LEU A N 1
ATOM 628 C CA . LEU A 1 88 ? -4.202 10.276 -9.509 1.00 97.38 88 LEU A CA 1
ATOM 629 C C . LEU A 1 88 ? -3.070 9.566 -10.259 1.00 97.38 88 LEU A C 1
ATOM 631 O O . LEU A 1 88 ? -3.103 9.476 -11.487 1.00 97.38 88 LEU A O 1
ATOM 635 N N . TYR A 1 89 ? -2.091 9.028 -9.529 1.00 95.25 89 TYR A N 1
ATOM 636 C CA . TYR A 1 89 ? -0.963 8.309 -10.117 1.00 95.25 89 TYR A CA 1
ATOM 637 C C . TYR A 1 89 ? -1.395 7.012 -10.814 1.00 95.25 89 TYR A C 1
ATOM 639 O O . TYR A 1 89 ? -1.119 6.820 -12.001 1.00 95.25 89 TYR A O 1
ATOM 647 N N . SER A 1 90 ? -2.112 6.139 -10.103 1.00 95.81 90 SER A N 1
ATOM 648 C CA . SER A 1 90 ? -2.567 4.853 -10.643 1.00 95.81 90 SER A CA 1
ATOM 649 C C . SER A 1 90 ? -3.547 5.039 -11.802 1.00 95.81 90 SER A C 1
ATOM 651 O O . SER A 1 90 ? -3.400 4.370 -12.821 1.00 95.81 90 SER A O 1
ATOM 653 N N . TYR A 1 91 ? -4.461 6.012 -11.716 1.00 96.25 91 TYR A N 1
ATOM 654 C CA . TYR A 1 91 ? -5.386 6.350 -12.798 1.00 96.25 91 TYR A CA 1
ATOM 655 C C . TYR A 1 91 ? -4.640 6.819 -14.049 1.00 96.25 91 TYR A C 1
ATOM 657 O O . TYR A 1 91 ? -4.958 6.407 -15.166 1.00 96.25 91 TYR A O 1
ATOM 665 N N . ARG A 1 92 ? -3.604 7.655 -13.886 1.00 95.88 92 ARG A N 1
ATOM 666 C CA . ARG A 1 92 ? -2.803 8.146 -15.015 1.00 95.88 92 ARG A CA 1
ATOM 667 C C . ARG A 1 92 ? -2.016 7.030 -15.697 1.00 95.88 92 ARG A C 1
ATOM 669 O O . ARG A 1 92 ? -1.802 7.097 -16.907 1.00 95.88 92 ARG A O 1
ATOM 676 N N . ILE A 1 93 ? -1.585 6.023 -14.949 1.00 93.81 93 ILE A N 1
ATOM 677 C CA . ILE A 1 93 ? -0.909 4.843 -15.491 1.00 93.81 93 ILE A CA 1
ATOM 678 C C . ILE A 1 93 ? -1.910 3.909 -16.176 1.00 93.81 93 ILE A C 1
ATOM 680 O O . ILE A 1 93 ? -1.678 3.504 -17.314 1.00 93.81 93 ILE A O 1
ATOM 684 N N . TRP A 1 94 ? -3.046 3.641 -15.537 1.00 94.75 94 TRP A N 1
ATOM 685 C CA . TRP A 1 94 ? -4.095 2.793 -16.089 1.00 94.75 94 TRP A CA 1
ATOM 686 C C . TRP A 1 94 ? -4.676 3.374 -17.382 1.00 94.75 94 TRP A C 1
ATOM 688 O O . TRP A 1 94 ? -4.495 2.799 -18.450 1.00 94.75 94 TRP A O 1
ATOM 698 N N . TYR A 1 95 ? -5.296 4.554 -17.315 1.00 90.44 95 TYR A N 1
ATOM 699 C CA . TYR A 1 95 ? -5.963 5.167 -18.466 1.00 90.44 95 TYR A CA 1
ATOM 700 C C . TYR A 1 95 ? -4.973 5.791 -19.454 1.00 90.44 95 TYR A C 1
ATOM 702 O O . TYR A 1 95 ? -5.179 5.793 -20.663 1.00 90.44 95 TYR A O 1
ATOM 710 N N . GLY A 1 96 ? -3.882 6.360 -18.942 1.00 88.50 96 GLY A N 1
ATOM 711 C CA . GLY A 1 96 ? -2.939 7.112 -19.762 1.00 88.50 96 GLY A CA 1
ATOM 712 C C . GLY A 1 96 ? -1.890 6.282 -20.483 1.00 88.50 96 GLY A C 1
ATOM 713 O O . GLY A 1 96 ? -1.429 6.710 -21.536 1.00 88.50 96 GLY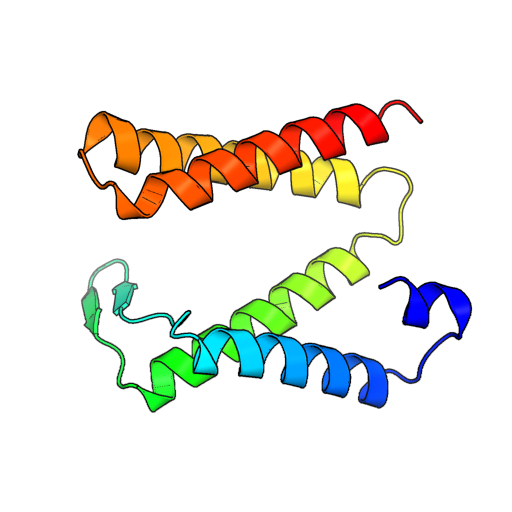 A O 1
ATOM 714 N N . HIS A 1 97 ? -1.493 5.148 -19.905 1.00 90.31 97 HIS A N 1
ATOM 715 C CA . HIS A 1 97 ? -0.462 4.265 -20.454 1.00 90.31 97 HIS A CA 1
ATOM 716 C C . HIS A 1 97 ? -1.001 2.853 -20.744 1.00 90.31 97 HIS A C 1
ATOM 718 O O . HIS A 1 97 ? -0.219 1.978 -21.101 1.00 90.31 97 HIS A O 1
ATOM 724 N N . ALA A 1 98 ? -2.319 2.640 -20.614 1.00 90.62 98 ALA A N 1
ATOM 725 C CA . ALA A 1 98 ? -3.009 1.369 -20.859 1.00 90.62 98 ALA A CA 1
ATOM 726 C C . ALA A 1 98 ? -2.454 0.188 -20.037 1.00 90.62 98 ALA A C 1
ATOM 728 O O . ALA A 1 98 ? -2.412 -0.952 -20.498 1.00 90.62 98 ALA A O 1
ATOM 729 N N . ILE A 1 99 ? -2.004 0.455 -18.805 1.00 92.81 99 ILE A N 1
ATOM 730 C CA . ILE A 1 99 ? -1.495 -0.580 -17.898 1.00 92.81 99 ILE A CA 1
ATOM 731 C C . ILE A 1 99 ? -2.656 -1.096 -17.041 1.00 92.81 99 ILE A C 1
ATOM 733 O O . ILE A 1 99 ? -2.962 -0.549 -15.982 1.00 92.81 99 ILE A O 1
ATOM 737 N N . GLU A 1 100 ? -3.292 -2.181 -17.486 1.00 92.19 100 GLU A N 1
ATOM 738 C CA . GLU A 1 100 ? -4.463 -2.776 -16.814 1.00 92.19 100 GLU A CA 1
ATOM 739 C C . GLU A 1 100 ? -4.178 -3.253 -15.384 1.00 92.19 100 GLU A C 1
ATOM 741 O O . GLU A 1 100 ? -5.049 -3.214 -14.517 1.00 92.19 100 GLU A O 1
ATOM 746 N N . ALA A 1 101 ? -2.928 -3.623 -15.091 1.00 89.62 101 A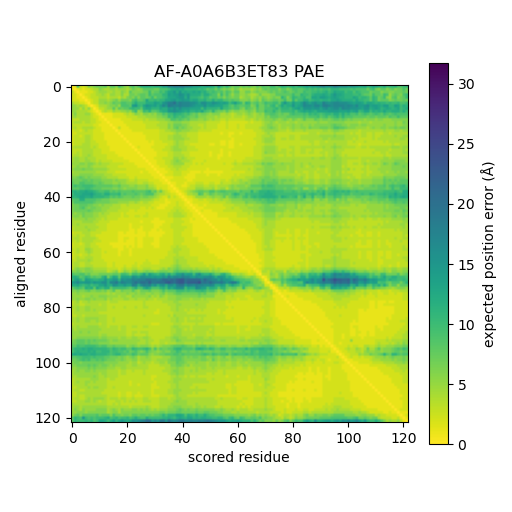LA A N 1
ATOM 747 C CA . ALA A 1 101 ? -2.508 -4.005 -13.745 1.00 89.62 101 ALA A CA 1
ATOM 748 C C . ALA A 1 101 ? -2.679 -2.875 -12.705 1.00 89.62 101 ALA A C 1
ATOM 750 O O . ALA A 1 101 ? -2.695 -3.152 -11.507 1.00 89.62 101 ALA A O 1
ATOM 751 N N . ALA A 1 102 ? -2.823 -1.614 -13.135 1.00 91.81 102 ALA A N 1
ATOM 752 C CA . ALA A 1 102 ? -3.048 -0.476 -12.246 1.00 91.81 102 ALA A CA 1
ATOM 753 C C . ALA A 1 102 ? -4.531 -0.255 -11.882 1.00 91.81 102 ALA A C 1
ATOM 755 O O . ALA A 1 102 ? -4.805 0.446 -10.906 1.00 91.81 102 ALA A O 1
ATOM 756 N N . ALA A 1 103 ? -5.484 -0.875 -12.590 1.00 94.38 103 ALA A N 1
ATOM 757 C CA . ALA A 1 103 ? -6.915 -0.672 -12.352 1.00 94.38 103 ALA A CA 1
ATOM 758 C C . ALA A 1 103 ? -7.365 -1.016 -10.912 1.00 94.38 103 ALA A C 1
ATOM 760 O O . ALA A 1 103 ? -8.085 -0.210 -10.313 1.00 94.38 103 ALA A O 1
ATOM 761 N N . PRO A 1 104 ? -6.921 -2.134 -10.290 1.00 94.12 104 PRO A N 1
ATOM 762 C CA . PRO A 1 104 ? -7.284 -2.439 -8.905 1.00 94.12 104 PRO A CA 1
ATOM 763 C C . PRO A 1 104 ? -6.769 -1.388 -7.918 1.00 94.12 104 PRO A C 1
ATOM 765 O O . PRO A 1 104 ? -7.492 -0.999 -7.004 1.00 94.12 104 PRO A O 1
ATOM 768 N N . ALA A 1 105 ? -5.547 -0.881 -8.123 1.00 94.31 105 ALA A N 1
ATOM 769 C CA . ALA A 1 105 ? -4.977 0.165 -7.277 1.00 94.31 105 ALA A CA 1
ATOM 770 C C . ALA A 1 105 ? -5.806 1.455 -7.360 1.00 94.31 105 ALA A C 1
ATOM 772 O O . ALA A 1 105 ? -6.134 2.038 -6.329 1.00 94.31 105 ALA A O 1
ATOM 773 N N . THR A 1 106 ? -6.223 1.849 -8.568 1.00 96.50 106 T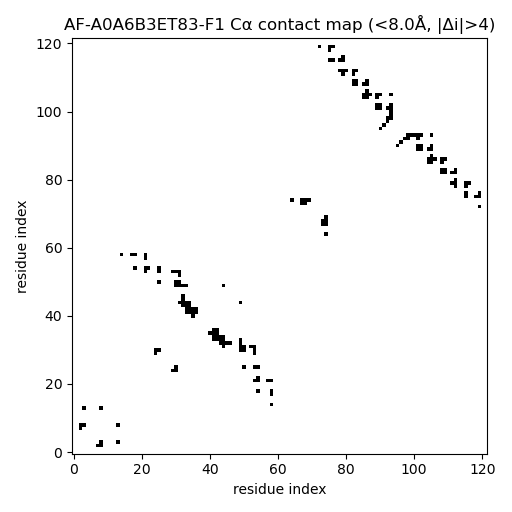HR A N 1
ATOM 774 C CA . THR A 1 106 ? -7.109 3.003 -8.775 1.00 96.50 106 THR A CA 1
ATOM 775 C C . THR A 1 106 ? -8.446 2.834 -8.062 1.00 96.50 106 THR A C 1
ATOM 777 O O . THR A 1 106 ? -8.888 3.748 -7.365 1.00 96.50 106 THR A O 1
ATOM 780 N N . LEU A 1 107 ? -9.073 1.660 -8.181 1.00 96.94 107 LEU A N 1
ATOM 781 C CA . LEU A 1 107 ? -10.337 1.370 -7.509 1.00 96.94 107 LEU A CA 1
ATOM 782 C C . LEU A 1 107 ? -10.196 1.428 -5.981 1.00 96.94 107 LEU A C 1
ATOM 784 O O . LEU A 1 107 ? -10.991 2.095 -5.319 1.00 96.94 107 LEU A O 1
ATOM 788 N N . PHE A 1 108 ? -9.177 0.776 -5.414 1.00 97.00 108 PHE A N 1
ATOM 789 C CA . PHE A 1 108 ? -8.964 0.772 -3.965 1.00 97.00 108 PHE A CA 1
ATOM 790 C C . PHE A 1 108 ? -8.651 2.165 -3.419 1.00 97.00 108 PHE A C 1
ATOM 792 O O . PHE A 1 108 ? -9.188 2.536 -2.376 1.00 97.00 108 PHE A O 1
ATOM 799 N N . SER A 1 109 ? -7.855 2.969 -4.130 1.00 97.31 109 SER A N 1
ATOM 800 C CA . SER A 1 109 ? -7.615 4.361 -3.742 1.00 97.31 109 SER A CA 1
ATOM 801 C C . SER A 1 109 ? -8.899 5.198 -3.772 1.00 97.31 109 SER A C 1
ATOM 803 O O . SER A 1 109 ? -9.134 5.956 -2.837 1.00 97.31 109 SER A O 1
ATOM 805 N N . ALA A 1 110 ? -9.765 5.033 -4.779 1.00 97.62 110 ALA A N 1
ATOM 806 C CA . ALA A 1 110 ? -11.048 5.743 -4.847 1.00 97.62 110 ALA A CA 1
ATOM 807 C C . ALA A 1 110 ? -11.987 5.382 -3.685 1.00 97.62 110 ALA A C 1
ATOM 809 O O . ALA A 1 110 ? -12.579 6.266 -3.065 1.00 97.62 110 ALA A O 1
ATOM 810 N N . ILE A 1 111 ? -12.094 4.088 -3.365 1.00 98.06 111 ILE A N 1
ATOM 811 C CA . ILE A 1 111 ? -12.892 3.605 -2.231 1.00 98.06 111 ILE A CA 1
ATOM 812 C C . ILE A 1 111 ? -12.355 4.194 -0.924 1.00 98.06 111 ILE A C 1
ATOM 814 O O . ILE A 1 111 ? -13.134 4.710 -0.125 1.00 98.06 111 ILE A O 1
ATOM 818 N N . LEU A 1 112 ? -11.032 4.178 -0.728 1.00 96.75 112 LEU A N 1
ATOM 819 C CA . LEU A 1 112 ? -10.401 4.701 0.483 1.00 96.75 112 LEU A CA 1
ATOM 820 C C . LEU A 1 112 ? -10.640 6.208 0.659 1.00 96.75 112 LEU A C 1
ATOM 822 O O . LEU A 1 112 ? -10.954 6.639 1.763 1.00 96.75 112 LEU A O 1
ATOM 826 N N . ILE A 1 113 ? -10.583 6.996 -0.423 1.00 97.69 113 ILE A N 1
ATOM 827 C CA . ILE A 1 113 ? -10.959 8.421 -0.394 1.00 97.69 113 ILE A CA 1
ATOM 828 C C . ILE A 1 113 ? -12.405 8.580 0.087 1.00 97.69 113 ILE A C 1
ATOM 830 O O . ILE A 1 113 ? -12.665 9.369 0.991 1.00 97.69 113 ILE A O 1
ATOM 834 N N . GLY A 1 114 ? -13.343 7.813 -0.480 1.00 96.44 114 GLY A N 1
ATOM 835 C CA . GLY A 1 114 ? -14.749 7.850 -0.073 1.00 96.44 114 GLY A CA 1
ATOM 836 C C . GLY A 1 114 ? -14.949 7.499 1.405 1.00 96.44 114 GLY A C 1
ATOM 837 O O . GLY A 1 114 ? -15.696 8.182 2.102 1.00 96.44 114 GLY A O 1
ATOM 838 N N . MET A 1 115 ? -14.235 6.484 1.903 1.00 95.50 115 MET A N 1
ATOM 839 C CA . MET A 1 115 ? -14.262 6.100 3.317 1.00 95.50 115 MET A CA 1
ATOM 840 C C . MET A 1 115 ? -13.725 7.214 4.225 1.00 95.50 115 MET A C 1
ATOM 842 O O . MET A 1 115 ? -14.377 7.555 5.209 1.00 95.50 115 MET A O 1
ATOM 846 N N . CYS A 1 116 ? -12.584 7.824 3.888 1.00 94.19 116 CYS A N 1
ATOM 847 C CA . CYS A 1 116 ? -12.017 8.918 4.680 1.00 94.19 116 CYS A CA 1
ATOM 848 C C . CYS A 1 116 ? -12.920 10.160 4.685 1.00 94.19 116 CYS A C 1
ATOM 850 O O . CYS A 1 116 ? -13.136 10.749 5.741 1.00 94.19 116 CYS A O 1
ATOM 852 N N . LEU A 1 117 ? -13.484 10.539 3.533 1.00 94.06 117 LEU A N 1
ATOM 853 C CA . LEU A 1 117 ? -14.413 11.671 3.430 1.00 94.06 117 LEU A CA 1
ATOM 854 C C . LEU A 1 117 ? -15.732 11.425 4.172 1.00 94.06 117 LEU A C 1
ATOM 856 O O . LEU A 1 117 ? -16.329 12.378 4.660 1.00 94.06 117 LEU A O 1
ATOM 860 N N . GLY A 1 118 ? -16.191 10.174 4.262 1.00 92.31 118 GLY A N 1
ATOM 861 C CA . GLY A 1 118 ? -17.351 9.808 5.078 1.00 92.31 118 GLY A CA 1
ATOM 862 C C . GLY A 1 118 ? -17.064 9.837 6.582 1.00 92.31 118 GLY A C 1
ATOM 863 O O . GLY A 1 118 ? -17.958 10.145 7.367 1.00 92.31 118 GLY A O 1
ATOM 864 N N . PHE A 1 119 ? -15.823 9.545 6.979 1.00 89.38 119 PHE A N 1
ATOM 865 C CA . PHE A 1 119 ? -15.395 9.526 8.377 1.00 89.38 119 PHE A CA 1
ATOM 866 C C . PHE A 1 119 ? -15.137 10.931 8.938 1.00 89.38 119 PHE A C 1
ATOM 868 O O . PHE A 1 119 ? -15.679 11.256 9.981 1.00 89.38 119 PHE A O 1
ATOM 875 N N . LEU A 1 120 ? -14.391 11.783 8.224 1.00 85.88 120 LEU A N 1
ATOM 876 C CA . LEU A 1 120 ? -13.955 13.118 8.683 1.00 85.88 120 LEU A CA 1
ATOM 877 C C . LEU A 1 120 ? -15.036 14.072 9.247 1.00 85.88 120 LEU A C 1
ATOM 879 O O . LEU A 1 120 ? -14.683 14.901 10.083 1.00 85.88 120 LEU A O 1
ATOM 883 N N . PRO A 1 121 ? -16.303 14.055 8.789 1.00 86.06 121 PRO A N 1
ATOM 884 C CA . PRO A 1 121 ? -17.357 14.904 9.349 1.00 86.06 121 PRO A CA 1
ATOM 885 C C . PRO A 1 121 ? -17.849 14.486 10.743 1.00 86.06 121 PRO A C 1
ATOM 887 O O . PRO A 1 121 ? -18.645 15.225 11.325 1.00 86.06 121 PRO A O 1
ATOM 890 N N . HIS A 1 122 ? -17.455 13.304 11.221 1.00 78.25 122 HIS A N 1
ATOM 891 C CA . HIS A 1 122 ? -17.874 12.703 12.488 1.00 78.25 122 HIS A CA 1
ATOM 892 C C . HIS A 1 122 ? -16.714 12.694 13.483 1.00 78.25 122 HIS A C 1
ATOM 894 O O . HIS A 1 122 ? -17.019 12.787 14.692 1.00 78.25 122 HIS A O 1
#

Foldseek 3Di:
DVVCVVPVDDPVVVLVVLLVVLLVCVVVVNWDQWDQDVPPGIGGDDSVRRSVVSSVVSSCVVVVLVVQVPDPLRSLVVLLVVLVVQLVVLVCCCVVVVPVVSVVSNVVSVVSNVVSVVRNVD

Mean predicted aligned error: 4.72 Å

Secondary structure (DSSP, 8-state):
-HHHHHH---HHHHHHHHHHHHHHHHHTT----EEEETTTEEEEPPHHHHHHHHHHHHHHHHHHHHHHTTSTTHHHHHHHHHHHHHHHHHHHHHHHH--GGGHHHHHHHHHHHHHHHHHTT-

Radius of gyration: 16.61 Å; Cα contacts (8 Å, |Δi|>4): 102; chains: 1; bounding box: 39×31×45 Å

Sequence (122 aa):
GVLDDKYEIDALVKLGGQLIAAGVMVVQGLTILWLPIPGEGTILLSAWQGNLLTVALVLVTVNAVNFVDGLDGLAAGMVCIAAAAFFLYSYRIWYGHAIEAAAPATLFSAILIGMCLGFLPH

pLDDT: mean 91.52, std 6.51, range [70.19, 98.06]

Solvent-accessible surface area (backbone atoms only — not comparable to full-atom values): 6657 Å² total; per-residue (Å²): 103,75,68,38,80,73,60,73,57,55,70,69,58,53,50,51,52,49,50,50,55,34,48,52,41,38,76,72,65,57,51,47,57,60,46,82,42,89,95,77,45,76,44,79,45,54,72,68,55,12,41,51,51,37,36,50,50,50,50,51,52,55,50,52,49,61,66,50,54,80,43,94,58,48,35,43,52,54,51,27,54,53,24,48,54,47,21,56,52,26,40,47,40,20,76,70,65,68,37,70,86,28,48,64,55,22,52,54,21,51,51,48,29,53,52,25,65,67,47,66,87,111